Protein AF-A0A956B715-F1 (afdb_monomer_lite)

Sequence (108 aa):
MEDIYSSLPIYMMVGIVVVIGVAQINRIAGALLSVVFWGAVAWVGSAAYDAGHAIGLPGLQFPQWVFLSVCAAFAGVQLFAAYTYVQSKKRAEARRRLLNDEDEDDEP

pLDDT: mean 75.02, std 8.17, range [49.59, 85.12]

Foldseek 3Di:
DVVVVVCLVVVLVVLVVVLVVVCVVPLVVSLVSLLVSLVVVLVVQVVCVVVVHFDADVPDGDDNVVSNVVSVVRSVVSVVVSVVVVVVVVVVVVVVVVVVVVVVVPDD

Radius of gyration: 21.24 Å; chains: 1; bounding box: 55×21×65 Å

Structure (mmCIF, N/CA/C/O backbone):
data_AF-A0A956B715-F1
#
_entry.id   AF-A0A956B715-F1
#
loop_
_atom_site.group_PDB
_atom_site.id
_atom_site.type_symbol
_atom_site.label_atom_id
_atom_site.label_alt_id
_atom_site.label_comp_id
_atom_site.label_asym_id
_atom_site.label_entity_id
_atom_site.label_seq_id
_atom_site.pdbx_PDB_ins_code
_atom_site.Cartn_x
_atom_site.Cartn_y
_atom_site.Cartn_z
_atom_site.occupancy
_atom_site.B_iso_or_equiv
_atom_site.auth_seq_id
_atom_site.auth_comp_id
_atom_site.auth_asym_id
_atom_site.auth_atom_id
_atom_site.pdbx_PDB_model_num
ATOM 1 N N . MET A 1 1 ? 24.208 6.148 -11.237 1.00 49.59 1 MET A N 1
ATOM 2 C CA . MET A 1 1 ? 22.732 6.070 -11.127 1.00 49.59 1 MET A CA 1
ATOM 3 C C . MET A 1 1 ? 22.192 4.653 -11.353 1.00 49.59 1 MET A C 1
ATOM 5 O O . MET A 1 1 ? 21.039 4.432 -11.019 1.00 49.59 1 MET A O 1
ATOM 9 N N . GLU A 1 2 ? 22.993 3.687 -11.828 1.00 51.69 2 GLU A N 1
ATOM 10 C CA . GLU A 1 2 ? 22.568 2.280 -11.993 1.00 51.69 2 GLU A CA 1
ATOM 11 C C . GLU A 1 2 ? 22.315 1.522 -10.669 1.00 51.69 2 GLU A C 1
ATOM 13 O O . GLU A 1 2 ? 21.473 0.628 -10.641 1.00 51.69 2 GLU A O 1
ATOM 18 N N . ASP A 1 3 ? 22.935 1.916 -9.547 1.00 58.69 3 ASP A N 1
ATOM 19 C CA . ASP A 1 3 ? 22.803 1.183 -8.269 1.00 58.69 3 ASP A CA 1
ATOM 20 C C . ASP A 1 3 ? 21.451 1.333 -7.552 1.00 58.69 3 ASP A C 1
ATOM 22 O O . ASP A 1 3 ? 21.031 0.445 -6.809 1.00 58.69 3 ASP A O 1
ATOM 26 N N . ILE A 1 4 ? 20.731 2.440 -7.759 1.00 59.09 4 ILE A N 1
ATOM 27 C CA . ILE A 1 4 ? 19.447 2.664 -7.069 1.00 59.09 4 ILE A CA 1
ATOM 28 C C . ILE A 1 4 ? 18.363 1.735 -7.631 1.00 59.09 4 ILE A C 1
ATOM 30 O O . ILE A 1 4 ? 17.538 1.217 -6.879 1.00 59.09 4 ILE A O 1
ATOM 34 N N . TYR A 1 5 ? 18.387 1.478 -8.940 1.00 56.53 5 TYR A N 1
ATOM 35 C CA . TYR A 1 5 ? 17.380 0.658 -9.611 1.00 56.53 5 TYR A CA 1
ATOM 36 C C . TYR A 1 5 ? 17.578 -0.844 -9.367 1.00 56.53 5 TYR A C 1
ATOM 38 O O . TYR A 1 5 ? 16.590 -1.564 -9.240 1.00 56.53 5 TYR A O 1
ATOM 46 N N . SER A 1 6 ? 18.822 -1.319 -9.221 1.00 64.31 6 SER A N 1
ATOM 47 C CA . SER A 1 6 ? 19.103 -2.719 -8.853 1.00 64.31 6 SER A CA 1
ATOM 48 C C . SER A 1 6 ? 18.722 -3.031 -7.399 1.00 64.31 6 SER A C 1
ATOM 50 O O . SER A 1 6 ? 18.324 -4.151 -7.082 1.00 64.31 6 SER A O 1
ATOM 52 N N . SER A 1 7 ? 18.782 -2.020 -6.529 1.00 65.75 7 SER A N 1
ATOM 53 C CA . SER A 1 7 ? 18.455 -2.116 -5.101 1.00 65.75 7 SER A CA 1
ATOM 54 C C . SER A 1 7 ? 16.959 -1.933 -4.807 1.00 65.75 7 SER A C 1
ATOM 56 O O . SER A 1 7 ? 16.481 -2.262 -3.722 1.00 65.75 7 SER A O 1
ATOM 58 N N . LEU A 1 8 ? 16.194 -1.429 -5.776 1.00 68.12 8 LEU A N 1
ATOM 59 C CA . LEU A 1 8 ? 14.761 -1.136 -5.674 1.00 68.12 8 LEU A CA 1
ATOM 60 C C . LEU A 1 8 ? 13.918 -2.355 -5.235 1.00 68.12 8 LEU A C 1
ATOM 62 O O . LEU A 1 8 ? 13.125 -2.212 -4.301 1.00 68.12 8 LEU A O 1
ATOM 66 N N . PRO A 1 9 ? 14.122 -3.574 -5.780 1.00 69.19 9 PRO A N 1
ATOM 67 C CA . PRO A 1 9 ? 13.414 -4.773 -5.326 1.00 69.19 9 PRO A CA 1
ATOM 68 C C . PRO A 1 9 ? 13.745 -5.148 -3.876 1.00 69.19 9 PRO A C 1
ATOM 70 O O . PRO A 1 9 ? 12.877 -5.623 -3.144 1.00 69.19 9 PRO A O 1
ATOM 73 N N . ILE A 1 10 ? 14.989 -4.908 -3.444 1.00 72.94 10 ILE A N 1
ATOM 74 C CA . ILE A 1 10 ? 15.440 -5.171 -2.071 1.00 72.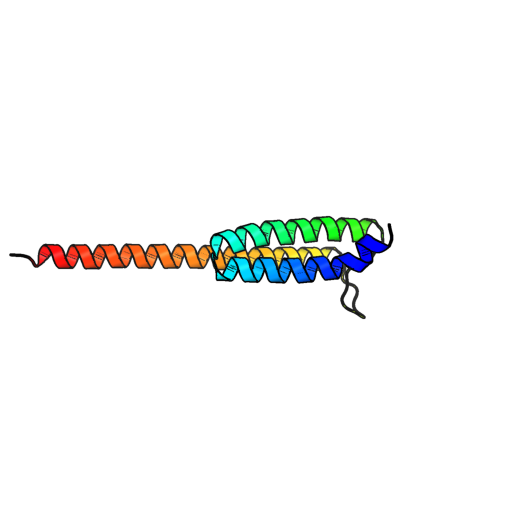94 10 ILE A CA 1
ATOM 75 C C . ILE A 1 10 ? 14.718 -4.222 -1.110 1.00 72.94 10 ILE A C 1
ATOM 77 O O . ILE A 1 10 ? 14.149 -4.672 -0.117 1.00 72.94 10 ILE A O 1
ATOM 81 N N . TYR A 1 11 ? 14.655 -2.926 -1.429 1.00 71.25 11 TYR A N 1
ATOM 82 C CA . TYR A 1 11 ? 13.904 -1.956 -0.628 1.00 71.25 11 TYR A CA 1
ATOM 83 C C . TYR A 1 11 ? 12.402 -2.262 -0.586 1.00 71.25 11 TYR A C 1
ATOM 85 O O . TYR A 1 11 ? 11.781 -2.112 0.468 1.00 71.25 11 TYR A O 1
ATOM 93 N N . MET A 1 12 ? 11.819 -2.749 -1.687 1.00 72.81 12 MET A N 1
ATOM 94 C CA . MET A 1 12 ? 10.423 -3.197 -1.708 1.00 72.81 12 MET A CA 1
ATOM 95 C C . MET A 1 12 ? 10.192 -4.402 -0.790 1.00 72.81 12 MET A C 1
ATOM 97 O O . MET A 1 12 ? 9.255 -4.382 0.005 1.00 72.81 12 MET A O 1
ATOM 101 N N . MET A 1 13 ? 11.057 -5.420 -0.845 1.00 74.19 13 MET A N 1
ATOM 102 C CA . MET A 1 13 ? 10.995 -6.583 0.051 1.00 74.19 13 MET A CA 1
ATOM 103 C C . MET A 1 13 ? 11.081 -6.164 1.524 1.00 74.19 13 MET A C 1
ATOM 105 O O . MET A 1 13 ? 10.233 -6.552 2.327 1.00 74.19 13 MET A O 1
ATOM 109 N N . VAL A 1 14 ? 12.062 -5.327 1.876 1.00 78.94 14 VAL A N 1
ATOM 110 C CA . VAL A 1 14 ? 12.237 -4.826 3.248 1.00 78.94 14 VAL A CA 1
ATOM 111 C C . VAL A 1 14 ? 11.013 -4.027 3.695 1.00 78.94 14 VAL A C 1
ATOM 113 O O . VAL A 1 14 ? 10.494 -4.251 4.788 1.00 78.94 14 VAL A O 1
ATOM 116 N N . GLY A 1 15 ? 10.502 -3.136 2.845 1.00 74.12 15 GLY A N 1
ATOM 117 C CA . GLY A 1 15 ? 9.325 -2.333 3.158 1.00 74.12 15 GLY A CA 1
ATOM 118 C C . GLY A 1 15 ? 8.054 -3.163 3.357 1.00 74.12 15 GLY A C 1
ATOM 119 O O . GLY A 1 15 ? 7.304 -2.901 4.296 1.00 74.12 15 GLY A O 1
ATOM 120 N N . ILE A 1 16 ? 7.849 -4.222 2.564 1.00 76.25 16 ILE A N 1
ATOM 121 C CA . ILE A 1 16 ? 6.737 -5.168 2.753 1.00 76.25 16 ILE A CA 1
ATOM 122 C C . ILE A 1 16 ? 6.839 -5.848 4.123 1.00 76.25 16 ILE A C 1
ATOM 124 O O . ILE A 1 16 ? 5.852 -5.888 4.858 1.00 76.25 16 ILE A O 1
ATOM 128 N N . VAL A 1 17 ? 8.023 -6.342 4.499 1.00 80.00 17 VAL A N 1
ATOM 129 C CA . VAL A 1 17 ? 8.238 -6.995 5.802 1.00 80.00 17 VAL A CA 1
ATOM 130 C C . VAL A 1 17 ? 7.945 -6.032 6.955 1.00 80.00 17 VAL A C 1
ATOM 132 O O . VAL A 1 17 ? 7.260 -6.409 7.907 1.00 80.00 17 VAL A O 1
ATOM 135 N N . VAL A 1 18 ? 8.391 -4.776 6.852 1.00 76.50 18 VAL A N 1
ATOM 136 C CA . VAL A 1 18 ? 8.118 -3.741 7.860 1.00 76.50 18 VAL A CA 1
ATOM 137 C C . VAL A 1 18 ? 6.619 -3.454 7.966 1.00 76.50 18 VAL A C 1
ATOM 139 O O . VAL A 1 18 ? 6.080 -3.444 9.070 1.00 76.50 18 VAL A O 1
ATOM 142 N N . VAL A 1 19 ? 5.917 -3.278 6.843 1.00 74.38 19 VAL A N 1
ATOM 143 C CA . VAL A 1 19 ? 4.464 -3.035 6.837 1.00 74.38 19 VAL A CA 1
ATOM 144 C C . VAL A 1 19 ? 3.700 -4.203 7.460 1.00 74.38 19 VAL A C 1
ATOM 146 O O . VAL A 1 19 ? 2.810 -3.977 8.280 1.00 74.38 19 VAL A O 1
ATOM 149 N N . ILE A 1 20 ? 4.063 -5.445 7.127 1.00 74.44 20 ILE A N 1
ATOM 150 C CA . ILE A 1 20 ? 3.447 -6.645 7.709 1.00 74.44 20 ILE A CA 1
ATOM 151 C C . ILE A 1 20 ? 3.713 -6.709 9.220 1.00 74.44 20 ILE A C 1
ATOM 153 O O . ILE A 1 20 ? 2.783 -6.953 9.992 1.00 74.44 20 ILE A O 1
ATOM 157 N N . GLY A 1 21 ? 4.948 -6.444 9.655 1.00 72.88 21 GLY A N 1
ATOM 158 C CA . GLY A 1 21 ? 5.320 -6.430 11.072 1.00 72.88 21 GLY A CA 1
ATOM 159 C C . GLY A 1 21 ? 4.556 -5.372 11.872 1.00 72.88 21 GLY A C 1
ATOM 160 O O . GLY A 1 21 ? 4.017 -5.663 12.938 1.00 72.88 21 GLY A O 1
ATOM 161 N N . VAL A 1 22 ? 4.418 -4.159 11.331 1.00 72.81 22 VAL A N 1
ATOM 162 C CA . VAL A 1 22 ? 3.653 -3.083 11.981 1.00 72.81 22 VAL A CA 1
ATOM 163 C C . VAL A 1 22 ? 2.153 -3.398 11.995 1.00 72.81 22 VAL A C 1
ATOM 165 O O . VAL A 1 22 ? 1.487 -3.142 12.999 1.00 72.81 22 VAL A O 1
ATOM 168 N N . ALA A 1 23 ? 1.615 -4.013 10.937 1.00 72.00 23 ALA A N 1
ATOM 169 C CA . ALA A 1 23 ? 0.212 -4.428 10.876 1.00 72.00 23 ALA A CA 1
ATOM 170 C C . ALA A 1 23 ? -0.153 -5.525 11.891 1.00 72.00 23 ALA A C 1
ATOM 172 O O . ALA A 1 23 ? -1.304 -5.571 12.332 1.00 72.00 23 ALA A O 1
ATOM 173 N N . GLN A 1 24 ? 0.806 -6.368 12.290 1.00 73.62 24 GLN A N 1
ATOM 174 C CA . GLN A 1 24 ? 0.627 -7.365 13.354 1.00 73.62 24 GLN A CA 1
ATOM 175 C C . GLN A 1 24 ? 0.481 -6.713 14.738 1.00 73.62 24 GLN A C 1
ATOM 177 O O . GLN A 1 24 ? -0.343 -7.151 15.536 1.00 73.62 24 GLN A O 1
ATOM 182 N N . ILE A 1 25 ? 1.246 -5.649 15.012 1.00 79.31 25 ILE A N 1
ATOM 183 C CA . ILE A 1 25 ? 1.253 -4.960 16.315 1.00 79.31 25 ILE A CA 1
ATOM 184 C C . ILE A 1 25 ? 0.063 -4.002 16.434 1.00 79.31 25 ILE A C 1
ATOM 186 O O . ILE A 1 25 ? -0.629 -3.967 17.450 1.00 79.31 25 ILE A O 1
ATOM 190 N N . ASN A 1 26 ? -0.192 -3.211 15.391 1.00 76.75 26 ASN A N 1
ATOM 191 C CA . ASN A 1 26 ? -1.296 -2.263 15.352 1.00 76.75 26 ASN A CA 1
ATOM 192 C C . ASN A 1 26 ? -1.865 -2.193 13.934 1.00 76.75 26 ASN A C 1
ATOM 194 O O . ASN A 1 26 ? -1.309 -1.533 13.058 1.00 76.75 26 ASN A O 1
ATOM 198 N N . ARG A 1 27 ? -3.021 -2.833 13.723 1.00 73.31 27 ARG A N 1
ATOM 199 C CA . ARG A 1 27 ? -3.687 -2.895 12.411 1.00 73.31 27 ARG A CA 1
ATOM 200 C C . ARG A 1 27 ? -3.964 -1.526 11.788 1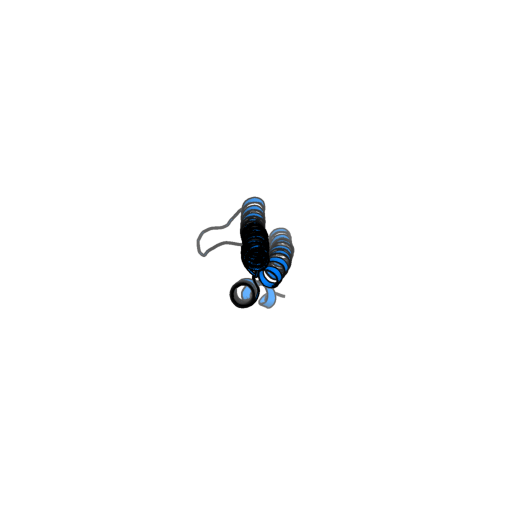.00 73.31 27 ARG A C 1
ATOM 202 O O . ARG A 1 27 ? -3.883 -1.403 10.572 1.00 73.31 27 ARG A O 1
ATOM 209 N N . ILE A 1 28 ? -4.280 -0.504 12.589 1.00 74.75 28 ILE A N 1
ATOM 210 C CA . ILE A 1 28 ? -4.584 0.840 12.070 1.00 74.75 28 ILE A CA 1
ATOM 211 C C . ILE A 1 28 ? -3.298 1.527 11.609 1.00 74.75 28 ILE A C 1
ATOM 213 O O . ILE A 1 28 ? -3.242 2.043 10.493 1.00 74.75 28 ILE A O 1
ATOM 217 N N . ALA A 1 29 ? -2.249 1.483 12.436 1.00 74.75 29 ALA A N 1
ATOM 218 C CA . ALA A 1 29 ? -0.942 2.019 12.065 1.00 74.75 29 ALA A CA 1
ATOM 219 C C . ALA A 1 29 ? -0.356 1.275 10.856 1.00 74.75 29 ALA A C 1
ATOM 221 O O . ALA A 1 29 ? 0.149 1.908 9.936 1.00 74.75 29 ALA A O 1
ATOM 222 N N . GLY A 1 30 ? -0.497 -0.052 10.812 1.00 76.50 30 GLY A N 1
ATOM 223 C CA . GLY A 1 30 ? -0.065 -0.875 9.686 1.00 76.50 30 GLY A CA 1
ATOM 224 C C . GLY A 1 30 ? -0.820 -0.576 8.395 1.00 76.50 30 GLY A C 1
ATOM 225 O O . GLY A 1 30 ? -0.200 -0.536 7.339 1.00 76.50 30 GLY A O 1
ATOM 226 N N . ALA A 1 31 ? -2.125 -0.298 8.456 1.00 75.75 31 ALA A N 1
ATOM 227 C CA . ALA A 1 31 ? -2.885 0.097 7.272 1.00 75.75 31 ALA A CA 1
ATOM 228 C C . ALA A 1 31 ? -2.481 1.481 6.752 1.00 75.75 31 ALA A C 1
ATOM 230 O O . ALA A 1 31 ? -2.263 1.629 5.553 1.00 75.75 31 ALA A O 1
ATOM 231 N N . LEU A 1 32 ? -2.304 2.472 7.634 1.00 80.38 32 LEU A N 1
ATOM 232 C CA . LEU A 1 32 ? -1.803 3.794 7.238 1.00 80.38 32 LEU A CA 1
ATOM 233 C C . LEU A 1 32 ? -0.404 3.700 6.620 1.00 80.38 32 LEU A C 1
ATOM 235 O O . LEU A 1 32 ? -0.171 4.226 5.532 1.00 80.38 32 LEU A O 1
ATOM 239 N N . LEU A 1 33 ? 0.501 2.970 7.276 1.00 82.19 33 LEU A N 1
ATOM 240 C CA . LEU A 1 33 ? 1.851 2.736 6.773 1.00 82.19 33 LEU A CA 1
ATOM 241 C C . LEU A 1 33 ? 1.821 2.003 5.428 1.00 82.19 33 LEU A C 1
ATOM 243 O O . LEU A 1 33 ? 2.583 2.340 4.530 1.00 82.19 33 LEU A O 1
ATOM 247 N N . SER A 1 34 ? 0.909 1.042 5.263 1.00 80.19 34 SER A N 1
ATOM 248 C CA . SER A 1 34 ? 0.744 0.304 4.014 1.00 80.19 34 SER A CA 1
ATOM 249 C C . SER A 1 34 ? 0.299 1.200 2.865 1.00 80.19 34 SER A C 1
ATOM 251 O O . SER A 1 34 ? 0.812 1.037 1.763 1.00 80.19 34 SER A O 1
ATOM 253 N N . VAL A 1 35 ? -0.633 2.128 3.094 1.00 81.00 35 VAL A N 1
ATOM 254 C CA . VAL A 1 35 ? -1.091 3.070 2.060 1.00 81.00 35 VAL A CA 1
ATOM 255 C C . VAL A 1 35 ? 0.055 3.981 1.627 1.00 81.00 35 VAL A C 1
ATOM 257 O O . VAL A 1 35 ? 0.293 4.135 0.432 1.00 81.00 35 VAL A O 1
ATOM 260 N N . VAL A 1 36 ? 0.806 4.531 2.587 1.00 85.12 36 VAL A N 1
ATOM 261 C CA . VAL A 1 36 ? 1.977 5.373 2.297 1.00 85.12 36 VAL A CA 1
ATOM 262 C C . VAL A 1 36 ? 3.051 4.577 1.555 1.00 85.12 36 VAL A C 1
ATOM 264 O O . VAL A 1 36 ? 3.588 5.054 0.559 1.00 85.12 36 VAL A O 1
ATOM 267 N N . PHE A 1 37 ? 3.327 3.348 1.993 1.00 84.50 37 PHE A N 1
ATOM 268 C CA . PHE A 1 37 ? 4.306 2.466 1.366 1.00 84.50 37 PHE A CA 1
ATOM 269 C C . PHE A 1 37 ? 3.935 2.135 -0.083 1.00 84.50 37 PHE A C 1
ATOM 271 O O . PHE A 1 37 ? 4.743 2.354 -0.981 1.00 84.50 37 PHE A O 1
ATOM 278 N N . TRP A 1 38 ? 2.707 1.674 -0.340 1.00 83.00 38 TRP A N 1
ATOM 279 C CA . TRP A 1 38 ? 2.259 1.369 -1.702 1.00 83.00 38 TRP A CA 1
ATOM 280 C C . TRP A 1 38 ? 2.157 2.617 -2.581 1.00 83.00 38 TRP A C 1
ATOM 282 O O . TRP A 1 38 ? 2.428 2.529 -3.774 1.00 83.00 38 TRP A O 1
ATOM 292 N N . GLY A 1 39 ? 1.842 3.781 -2.007 1.00 82.50 39 GLY A N 1
ATOM 293 C CA . GLY A 1 39 ? 1.900 5.063 -2.710 1.00 82.50 39 GLY A CA 1
ATOM 294 C C . GLY A 1 39 ? 3.324 5.439 -3.130 1.00 82.50 39 GLY A C 1
ATOM 295 O O . GLY A 1 39 ? 3.549 5.805 -4.281 1.00 82.50 39 GLY A O 1
ATOM 296 N N . ALA A 1 40 ? 4.302 5.282 -2.234 1.00 82.50 40 ALA A N 1
ATOM 297 C CA . ALA A 1 40 ? 5.712 5.515 -2.543 1.00 82.50 40 ALA A CA 1
ATOM 298 C C . ALA A 1 40 ? 6.238 4.522 -3.592 1.00 82.50 40 ALA A C 1
ATOM 300 O O . ALA A 1 40 ? 6.933 4.921 -4.523 1.00 82.50 40 ALA A O 1
ATOM 301 N N . VAL A 1 41 ? 5.856 3.246 -3.488 1.00 81.94 41 VAL A N 1
ATOM 302 C CA . VAL A 1 41 ? 6.164 2.211 -4.486 1.00 81.94 41 VAL A CA 1
ATOM 303 C C . VAL A 1 41 ? 5.553 2.551 -5.843 1.00 81.94 41 VAL A C 1
ATOM 305 O O . VAL A 1 41 ? 6.235 2.433 -6.855 1.00 81.94 41 VAL A O 1
ATOM 308 N N . ALA A 1 42 ? 4.297 2.999 -5.880 1.00 83.94 42 ALA A N 1
ATOM 309 C CA . ALA A 1 42 ? 3.642 3.415 -7.114 1.00 83.94 42 ALA A CA 1
ATOM 310 C C . ALA A 1 42 ? 4.363 4.611 -7.751 1.00 83.94 42 ALA A C 1
ATOM 312 O O . ALA A 1 42 ? 4.603 4.602 -8.955 1.00 83.94 42 ALA A O 1
ATOM 313 N N . TRP A 1 43 ? 4.767 5.599 -6.946 1.00 81.56 43 TRP A N 1
ATOM 314 C CA . TRP A 1 43 ? 5.512 6.771 -7.408 1.00 81.56 43 TRP A CA 1
ATOM 315 C C . TRP A 1 43 ? 6.882 6.399 -7.983 1.00 81.56 43 TRP A C 1
ATOM 317 O O . TRP A 1 43 ? 7.181 6.701 -9.137 1.00 81.56 43 TRP A O 1
ATOM 327 N N . VAL A 1 44 ? 7.707 5.706 -7.192 1.00 81.62 44 VAL A N 1
ATOM 328 C CA . VAL A 1 44 ? 9.051 5.268 -7.595 1.00 81.62 44 VAL A CA 1
ATOM 329 C C . VAL A 1 44 ? 8.969 4.323 -8.790 1.00 81.62 44 VAL A C 1
ATOM 331 O O . VAL A 1 44 ? 9.760 4.429 -9.724 1.00 81.62 44 VAL A O 1
ATOM 334 N N . GLY A 1 45 ? 7.986 3.424 -8.788 1.00 76.12 45 GLY A N 1
ATOM 335 C CA . GLY A 1 45 ? 7.784 2.496 -9.881 1.00 76.12 45 GLY A CA 1
ATOM 336 C C . GLY A 1 45 ? 7.368 3.195 -11.170 1.00 76.12 45 GLY A C 1
ATOM 337 O O . GLY A 1 45 ? 7.910 2.885 -12.225 1.00 76.12 45 GLY A O 1
ATOM 338 N N . SER A 1 46 ? 6.479 4.189 -11.093 1.00 79.31 46 SER A N 1
ATOM 339 C CA . SER A 1 46 ? 6.101 5.010 -12.247 1.00 79.31 46 SER A CA 1
ATOM 340 C C . SER A 1 46 ? 7.298 5.778 -12.814 1.00 79.31 46 SER A C 1
ATOM 342 O O . SER A 1 46 ? 7.496 5.764 -14.022 1.00 79.31 46 SER A O 1
ATOM 344 N N . ALA A 1 47 ? 8.150 6.350 -11.956 1.00 79.50 47 ALA A N 1
ATOM 345 C CA . ALA A 1 47 ? 9.376 7.020 -12.392 1.00 79.50 47 ALA A CA 1
ATOM 346 C C . ALA A 1 47 ? 10.360 6.063 -13.095 1.00 79.50 47 ALA A C 1
ATOM 348 O O . ALA A 1 47 ? 11.039 6.456 -14.041 1.00 79.50 47 ALA A O 1
ATOM 349 N N . ALA A 1 48 ? 10.421 4.796 -12.671 1.00 76.00 48 ALA A N 1
ATOM 350 C CA . ALA A 1 48 ? 11.215 3.780 -13.358 1.00 76.00 48 ALA A CA 1
ATOM 351 C C . ALA A 1 48 ? 10.645 3.443 -14.750 1.00 76.00 48 ALA A C 1
ATOM 353 O O . ALA A 1 48 ? 11.420 3.326 -15.699 1.00 76.00 48 ALA A O 1
ATOM 354 N N . TYR A 1 49 ? 9.315 3.355 -14.893 1.00 77.88 49 TYR A N 1
ATOM 355 C CA . TYR A 1 49 ? 8.662 3.186 -16.199 1.00 77.88 49 TYR A CA 1
ATOM 356 C C . TYR A 1 49 ? 8.918 4.375 -17.133 1.00 77.88 49 TYR A C 1
ATOM 358 O O . TYR A 1 49 ? 9.240 4.161 -18.301 1.00 77.88 49 TYR A O 1
ATOM 366 N N . ASP A 1 50 ? 8.853 5.608 -16.622 1.00 80.38 50 ASP A N 1
ATOM 367 C CA . ASP A 1 50 ? 9.147 6.822 -17.398 1.00 80.38 50 ASP A CA 1
ATOM 368 C C . ASP A 1 50 ? 10.616 6.872 -17.857 1.00 80.38 50 ASP A C 1
ATOM 370 O O . ASP A 1 50 ? 10.924 7.375 -18.937 1.00 80.38 50 ASP A O 1
ATOM 374 N N . ALA A 1 51 ? 11.529 6.293 -17.071 1.00 77.06 51 ALA A N 1
ATOM 375 C CA . ALA A 1 51 ? 12.938 6.121 -17.426 1.00 77.06 51 ALA A CA 1
ATOM 376 C C . ALA A 1 51 ? 13.199 4.949 -18.402 1.00 77.06 51 ALA A C 1
ATOM 378 O O . ALA A 1 51 ? 14.349 4.679 -18.744 1.00 77.06 51 ALA A O 1
ATOM 379 N N . GLY A 1 52 ? 12.154 4.253 -18.868 1.00 72.44 52 GLY A N 1
ATOM 380 C CA . GLY A 1 52 ? 12.256 3.132 -19.807 1.00 72.44 52 GLY A CA 1
ATOM 381 C C . GLY A 1 52 ? 12.598 1.786 -19.159 1.00 72.44 52 GLY A C 1
ATOM 382 O O . GLY A 1 52 ? 12.859 0.813 -19.868 1.00 72.44 52 GLY A O 1
ATOM 383 N N . HIS A 1 53 ? 12.588 1.700 -17.827 1.00 70.00 53 HIS A N 1
ATOM 384 C CA . HIS A 1 53 ? 12.798 0.450 -17.104 1.00 70.00 53 HIS A CA 1
ATOM 385 C C . HIS A 1 53 ? 11.471 -0.289 -16.897 1.00 70.00 53 HIS A C 1
ATOM 387 O O . HIS A 1 53 ? 10.463 0.292 -16.503 1.00 70.00 53 HIS A O 1
ATOM 393 N N . ALA A 1 54 ? 11.469 -1.602 -17.128 1.00 65.62 54 ALA A N 1
ATOM 394 C CA . ALA A 1 54 ? 10.308 -2.446 -16.866 1.00 65.62 54 ALA A CA 1
ATOM 395 C C . ALA A 1 54 ? 10.377 -3.026 -15.448 1.00 65.62 54 ALA A C 1
ATOM 397 O O . ALA A 1 54 ? 11.389 -3.615 -15.061 1.00 65.62 54 ALA A O 1
ATOM 398 N N . ILE A 1 55 ? 9.285 -2.907 -14.692 1.00 67.19 55 ILE A N 1
ATOM 399 C CA . ILE A 1 55 ? 9.145 -3.559 -13.387 1.00 67.19 55 ILE A CA 1
ATOM 400 C C . ILE A 1 55 ? 8.411 -4.878 -13.599 1.00 67.19 55 ILE A C 1
ATOM 402 O O . ILE A 1 55 ? 7.253 -4.916 -14.014 1.00 67.19 55 ILE A O 1
ATOM 406 N N . GLY A 1 56 ? 9.102 -5.979 -13.334 1.00 63.34 56 GLY A N 1
ATOM 407 C CA . GLY A 1 56 ? 8.614 -7.314 -13.634 1.00 63.34 56 GLY A CA 1
ATOM 408 C C . GLY A 1 56 ? 9.197 -8.370 -12.713 1.00 63.34 56 GLY A C 1
ATOM 409 O O . GLY A 1 56 ? 10.226 -8.161 -12.071 1.00 63.34 56 GLY A O 1
ATOM 410 N N . LEU A 1 57 ? 8.533 -9.521 -12.668 1.00 59.38 57 LEU A N 1
ATOM 411 C CA . LEU A 1 57 ? 9.149 -10.736 -12.147 1.00 59.38 57 LEU A CA 1
ATOM 412 C C . LEU A 1 57 ? 10.171 -11.248 -13.176 1.00 59.38 57 LEU A C 1
ATOM 414 O O . LEU A 1 57 ? 10.050 -10.930 -14.363 1.00 59.38 57 LEU A O 1
ATOM 418 N N . PRO A 1 58 ? 11.166 -12.053 -12.769 1.00 55.75 58 PRO A N 1
ATOM 419 C CA . PRO A 1 58 ? 12.070 -12.692 -13.719 1.00 55.75 58 PRO A CA 1
ATOM 420 C C . PRO A 1 58 ? 11.269 -13.428 -14.806 1.00 55.75 58 PRO A C 1
ATOM 422 O O . PRO A 1 58 ? 10.530 -14.364 -14.509 1.00 55.75 58 PRO A O 1
ATOM 425 N N . GLY A 1 59 ? 11.376 -12.969 -16.057 1.00 57.06 59 GLY A N 1
ATOM 426 C CA . GLY A 1 59 ? 10.658 -13.532 -17.209 1.00 57.06 59 GLY A CA 1
ATOM 427 C C . GLY A 1 59 ? 9.275 -12.938 -17.513 1.00 57.06 59 GLY A C 1
ATOM 428 O O . GLY A 1 59 ? 8.662 -13.358 -18.490 1.00 57.06 59 GLY A O 1
ATOM 42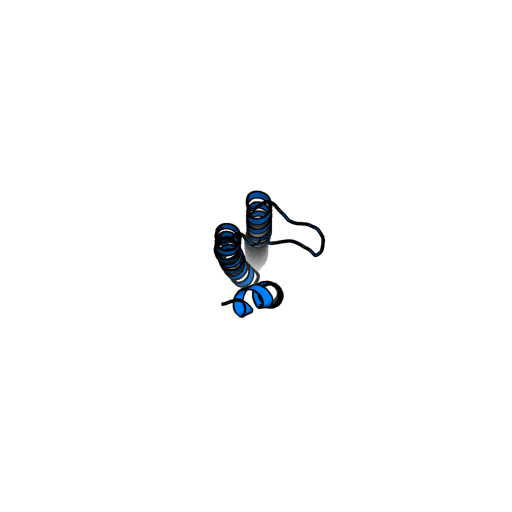9 N N . LEU A 1 60 ? 8.779 -11.961 -16.741 1.00 63.41 60 LEU A N 1
ATOM 430 C CA . LEU A 1 60 ? 7.459 -11.365 -16.969 1.00 63.41 60 LEU A CA 1
ATOM 431 C C . LEU A 1 60 ? 7.475 -9.850 -16.724 1.00 63.41 60 LEU A C 1
ATOM 433 O O . LEU A 1 60 ? 7.570 -9.395 -15.586 1.00 63.41 60 LEU A O 1
ATOM 437 N N . GLN A 1 61 ? 7.384 -9.070 -17.804 1.00 72.12 61 GLN A N 1
ATOM 438 C CA . GLN A 1 61 ? 7.272 -7.611 -17.749 1.00 72.12 61 GLN A CA 1
ATOM 439 C C . GLN A 1 61 ? 5.801 -7.215 -17.672 1.00 72.12 61 GLN A C 1
ATOM 441 O O . GLN A 1 61 ? 4.997 -7.625 -18.511 1.00 72.12 61 GLN A O 1
ATOM 446 N N . PHE A 1 62 ? 5.445 -6.414 -16.671 1.00 74.62 62 PHE A N 1
ATOM 447 C CA . PHE A 1 62 ? 4.088 -5.907 -16.548 1.00 74.62 62 PHE A CA 1
ATOM 448 C C . PHE A 1 62 ? 3.960 -4.540 -17.229 1.00 74.62 62 PHE A C 1
ATOM 450 O O . PHE A 1 62 ? 4.884 -3.730 -17.179 1.00 74.62 62 PHE A O 1
ATOM 457 N N . PRO A 1 63 ? 2.807 -4.240 -17.842 1.00 82.75 63 PRO A N 1
ATOM 458 C CA . PRO A 1 63 ? 2.458 -2.871 -18.185 1.00 82.75 63 PRO A CA 1
ATOM 459 C C . PRO A 1 63 ? 2.341 -2.006 -16.921 1.00 82.75 63 PRO A C 1
ATOM 461 O O . PRO A 1 63 ? 1.835 -2.468 -15.894 1.00 82.75 63 PRO A O 1
ATOM 464 N N . GLN A 1 64 ? 2.691 -0.722 -17.020 1.00 81.50 64 GLN A N 1
ATOM 465 C CA . GLN A 1 64 ? 2.577 0.251 -15.923 1.00 81.50 64 GLN A CA 1
ATOM 466 C C . GLN A 1 64 ? 1.181 0.257 -15.274 1.00 81.50 64 GLN A C 1
ATOM 468 O O . GLN A 1 64 ? 1.062 0.283 -14.051 1.00 81.50 64 GLN A O 1
ATOM 473 N N . TRP A 1 65 ? 0.111 0.162 -16.072 1.00 81.75 65 TRP A N 1
ATOM 474 C CA . TRP A 1 65 ? -1.263 0.137 -15.556 1.00 81.75 65 TRP A CA 1
ATOM 475 C C . TRP A 1 65 ? -1.558 -1.101 -14.696 1.00 81.75 65 TRP A C 1
ATOM 477 O O . TRP A 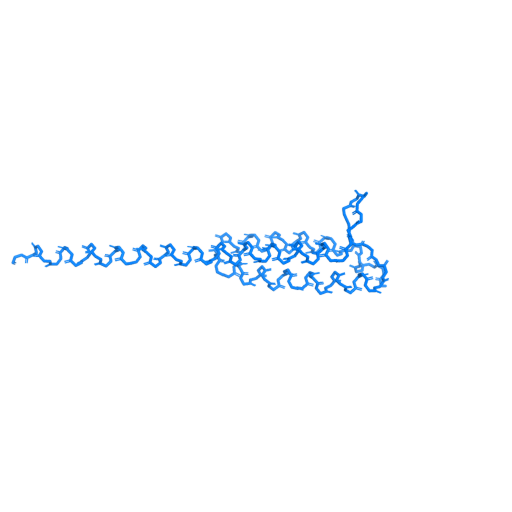1 65 ? -2.276 -0.994 -13.701 1.00 81.75 65 TRP A O 1
ATOM 487 N N . VAL A 1 66 ? -0.973 -2.260 -15.023 1.00 83.88 66 VAL A N 1
ATOM 488 C CA . VAL A 1 66 ? -1.100 -3.484 -14.214 1.00 83.88 66 VAL A CA 1
ATOM 489 C C . VAL A 1 66 ? -0.374 -3.295 -12.888 1.00 83.88 66 VAL A C 1
ATOM 491 O O . VAL A 1 66 ? -0.943 -3.565 -11.834 1.00 83.88 66 VAL A O 1
ATOM 494 N N . PHE A 1 67 ? 0.850 -2.765 -12.928 1.00 81.62 67 PHE A N 1
ATOM 495 C CA . PHE A 1 67 ? 1.637 -2.481 -11.728 1.00 81.62 67 PHE A CA 1
ATOM 496 C C . PHE A 1 67 ? 0.905 -1.531 -10.765 1.00 81.62 67 PHE A C 1
ATOM 498 O O . PHE A 1 67 ? 0.790 -1.820 -9.571 1.00 81.62 67 PHE A O 1
ATOM 505 N N . LEU A 1 68 ? 0.340 -0.439 -11.285 1.00 82.50 68 LEU A N 1
ATOM 506 C CA . LEU A 1 68 ? -0.440 0.512 -10.491 1.00 82.50 68 LEU A CA 1
ATOM 507 C C . LEU A 1 68 ? -1.714 -0.124 -9.920 1.00 82.50 68 LEU A C 1
ATOM 509 O O . LEU A 1 68 ? -2.045 0.107 -8.757 1.00 82.50 68 LEU A O 1
ATOM 513 N N . SER A 1 69 ? -2.391 -0.971 -10.699 1.00 85.06 69 SER A N 1
ATOM 514 C CA . SER A 1 69 ? -3.587 -1.692 -10.246 1.00 85.06 69 SER A CA 1
ATOM 515 C C . SER A 1 69 ? -3.272 -2.642 -9.091 1.00 85.06 69 SER A C 1
ATOM 517 O O . SER A 1 69 ? -4.027 -2.708 -8.123 1.00 85.06 69 SER A O 1
ATOM 519 N N . VAL A 1 70 ? -2.135 -3.341 -9.154 1.00 84.44 70 VAL A N 1
ATOM 520 C CA . VAL A 1 70 ? -1.667 -4.219 -8.074 1.00 84.44 70 VAL A CA 1
ATOM 521 C C . VAL A 1 70 ? -1.372 -3.406 -6.813 1.00 84.44 70 VAL A C 1
ATOM 523 O O . VAL A 1 70 ? -1.867 -3.754 -5.742 1.00 84.44 70 VAL A O 1
ATOM 526 N N . CYS A 1 71 ? -0.644 -2.291 -6.930 1.00 83.19 71 CYS A N 1
ATOM 527 C CA . CYS A 1 71 ? -0.365 -1.412 -5.789 1.00 83.19 71 CYS A CA 1
ATOM 528 C C . CYS A 1 71 ? -1.660 -0.891 -5.141 1.00 83.19 71 CYS A C 1
ATOM 530 O O . CYS A 1 71 ? -1.807 -0.934 -3.918 1.00 83.19 71 CYS A O 1
ATOM 532 N N . ALA A 1 72 ? -2.627 -0.457 -5.956 1.00 81.81 72 ALA A N 1
ATOM 533 C CA . ALA A 1 72 ? -3.929 0.008 -5.485 1.00 81.81 72 ALA A CA 1
ATOM 534 C C . ALA A 1 72 ? -4.738 -1.110 -4.806 1.00 81.81 72 ALA A C 1
ATOM 536 O O . ALA A 1 72 ? -5.333 -0.882 -3.752 1.00 81.81 72 ALA A O 1
ATOM 537 N N . ALA A 1 73 ? -4.726 -2.326 -5.361 1.00 84.25 73 ALA A N 1
ATOM 538 C CA . ALA A 1 73 ? -5.403 -3.478 -4.776 1.00 84.25 73 ALA A CA 1
ATOM 539 C C . ALA A 1 73 ? -4.822 -3.833 -3.401 1.00 84.25 73 ALA A C 1
ATOM 541 O O . ALA A 1 73 ? -5.577 -4.004 -2.445 1.00 84.25 73 ALA A O 1
ATOM 542 N N . PHE A 1 74 ? -3.494 -3.876 -3.265 1.00 82.69 74 PHE A N 1
ATOM 543 C CA . PHE A 1 74 ? -2.854 -4.155 -1.980 1.00 82.69 74 PHE A CA 1
ATOM 544 C C . PHE A 1 74 ? -3.136 -3.072 -0.933 1.00 82.69 74 PHE A C 1
ATOM 546 O O . PHE A 1 74 ? -3.477 -3.399 0.205 1.00 82.69 74 PHE A O 1
ATOM 553 N N . ALA A 1 75 ? -3.061 -1.792 -1.309 1.00 80.81 75 ALA A N 1
ATOM 554 C CA . ALA A 1 75 ? -3.446 -0.697 -0.420 1.00 80.81 75 ALA A CA 1
ATOM 555 C C . ALA A 1 75 ? -4.927 -0.798 0.000 1.00 80.81 75 ALA A C 1
ATOM 557 O O . ALA A 1 75 ? -5.257 -0.632 1.177 1.00 80.81 75 ALA A O 1
ATOM 558 N N . GLY A 1 76 ? -5.814 -1.132 -0.943 1.00 80.56 76 GLY A N 1
ATOM 559 C CA . GLY A 1 76 ? -7.249 -1.296 -0.713 1.00 80.56 76 GLY A CA 1
ATOM 560 C C . GLY A 1 76 ? -7.590 -2.455 0.225 1.00 80.56 76 GLY A C 1
ATOM 561 O O . GLY A 1 76 ? -8.376 -2.275 1.154 1.00 80.56 76 GLY A O 1
ATOM 562 N N . VAL A 1 77 ? -6.964 -3.623 0.044 1.00 83.56 77 VAL A N 1
ATOM 563 C CA . VAL A 1 77 ? -7.149 -4.791 0.927 1.00 83.56 77 VAL A CA 1
ATOM 564 C C . VAL A 1 77 ? -6.753 -4.454 2.366 1.00 83.56 77 VAL A C 1
ATOM 566 O O . VAL A 1 77 ? -7.475 -4.797 3.304 1.00 83.56 77 VAL A O 1
ATOM 569 N N . GLN A 1 78 ? -5.655 -3.722 2.552 1.00 80.31 78 GLN A N 1
ATOM 570 C CA . GLN A 1 78 ? -5.172 -3.326 3.878 1.00 80.31 78 GLN A CA 1
ATOM 571 C C . GLN A 1 78 ? -6.090 -2.289 4.542 1.00 80.31 78 GLN A C 1
ATOM 573 O O . GLN A 1 78 ? -6.401 -2.406 5.730 1.00 80.31 78 GLN A O 1
ATOM 578 N N . LEU A 1 79 ? -6.602 -1.320 3.775 1.00 79.31 79 LEU A N 1
ATOM 579 C CA . LEU A 1 79 ? -7.637 -0.388 4.236 1.00 79.31 79 LEU A CA 1
ATOM 580 C C . LEU A 1 79 ? -8.927 -1.114 4.638 1.00 79.31 79 LEU A C 1
ATOM 582 O O . LEU A 1 79 ? -9.496 -0.825 5.692 1.00 79.31 79 LEU A O 1
ATOM 586 N N . PHE A 1 80 ? -9.371 -2.087 3.842 1.00 82.88 80 PHE A N 1
ATOM 587 C CA . PHE A 1 80 ? -10.562 -2.881 4.137 1.00 82.88 80 PHE A CA 1
ATOM 588 C C . PHE A 1 80 ? -10.389 -3.730 5.408 1.00 82.88 80 PHE A C 1
ATOM 590 O O . PHE A 1 80 ? -11.281 -3.783 6.261 1.00 82.88 80 PHE A O 1
ATOM 597 N N . ALA A 1 81 ? -9.218 -4.342 5.594 1.00 79.12 81 ALA A N 1
ATOM 598 C CA . ALA A 1 81 ? -8.881 -5.077 6.811 1.00 79.12 81 ALA A CA 1
ATOM 599 C C . ALA A 1 81 ? -8.871 -4.169 8.059 1.00 79.12 81 ALA A C 1
ATOM 601 O O . ALA A 1 81 ? -9.373 -4.555 9.118 1.00 79.12 81 ALA A O 1
ATOM 602 N N . ALA A 1 82 ? -8.364 -2.938 7.947 1.00 78.12 82 ALA A N 1
ATOM 603 C CA . ALA A 1 82 ? -8.442 -1.964 9.036 1.00 78.12 82 ALA A CA 1
ATOM 604 C C . ALA A 1 82 ? -9.882 -1.509 9.317 1.00 78.12 82 ALA A C 1
ATOM 606 O O . ALA A 1 82 ? -10.282 -1.424 10.480 1.00 78.12 82 ALA A O 1
ATOM 607 N N . TYR A 1 83 ? -10.682 -1.271 8.276 1.00 81.62 83 TYR A N 1
ATOM 608 C CA . TYR A 1 83 ? -12.083 -0.872 8.416 1.00 81.62 83 TYR A CA 1
ATOM 609 C C . TYR A 1 83 ? -12.915 -1.939 9.144 1.00 81.62 83 TYR A C 1
ATOM 611 O O . TYR A 1 83 ? -13.623 -1.639 10.111 1.00 81.62 83 TYR A O 1
ATOM 619 N N . THR A 1 84 ? -12.789 -3.201 8.727 1.00 82.19 84 THR A N 1
ATOM 620 C CA . THR A 1 84 ? -13.483 -4.332 9.364 1.00 82.19 84 THR A CA 1
ATOM 621 C C . THR A 1 84 ? -13.043 -4.529 10.816 1.00 82.19 84 THR A C 1
ATOM 623 O O . THR A 1 84 ? -13.884 -4.775 11.684 1.00 82.19 84 THR A O 1
ATOM 626 N N . TYR A 1 85 ? -11.756 -4.328 11.120 1.00 78.31 85 TYR A N 1
ATOM 627 C CA . TYR A 1 85 ? -11.247 -4.365 12.491 1.00 78.31 85 TYR A CA 1
ATOM 628 C C . TYR A 1 85 ? -11.890 -3.294 13.383 1.00 78.31 85 TYR A C 1
ATOM 630 O O . TYR A 1 85 ? -12.391 -3.614 14.463 1.00 78.31 85 TYR A O 1
ATOM 638 N N . VAL A 1 86 ? -11.964 -2.043 12.920 1.00 80.38 86 VAL A N 1
ATOM 639 C CA . VAL A 1 86 ? -12.625 -0.958 13.664 1.00 80.38 86 VAL A CA 1
ATOM 640 C C . VAL A 1 86 ? -14.102 -1.274 13.907 1.00 80.38 86 VAL A C 1
ATOM 642 O O . VAL A 1 86 ? -14.593 -1.093 15.023 1.00 80.38 86 VAL A O 1
ATOM 645 N N . GLN A 1 87 ? -14.811 -1.790 12.898 1.00 81.69 87 GLN A N 1
ATOM 646 C CA . GLN A 1 87 ? -16.210 -2.190 13.063 1.00 81.69 87 GLN A CA 1
ATOM 647 C C . GLN A 1 87 ? -16.379 -3.298 14.111 1.00 81.69 87 GLN A C 1
ATOM 649 O O . GLN A 1 87 ? -17.285 -3.225 14.940 1.00 81.69 87 GLN A O 1
ATOM 654 N N . SER A 1 88 ? -15.494 -4.297 14.106 1.00 77.94 88 SER A N 1
ATOM 655 C CA . SER A 1 88 ? -15.540 -5.407 15.063 1.00 77.94 88 SER A CA 1
ATOM 656 C C . SER A 1 88 ? -15.337 -4.935 16.507 1.00 77.94 88 SER A C 1
ATOM 658 O O . SER A 1 88 ? -16.043 -5.382 17.411 1.00 77.94 88 SER A O 1
ATOM 660 N N . LYS A 1 89 ? -14.454 -3.949 16.715 1.00 77.62 89 LYS A N 1
ATOM 661 C CA . LYS A 1 89 ? -14.180 -3.377 18.037 1.00 77.62 89 LYS A CA 1
ATOM 662 C C . LYS A 1 89 ? -15.376 -2.588 18.570 1.00 77.62 89 LYS A C 1
ATOM 664 O O . LYS A 1 89 ? -15.754 -2.764 19.723 1.00 77.62 89 LYS A O 1
ATOM 669 N N . LYS A 1 90 ? -16.033 -1.798 17.710 1.00 78.62 90 LYS A N 1
ATOM 670 C CA . LYS A 1 90 ? -17.248 -1.050 18.080 1.00 78.62 90 LYS A CA 1
ATOM 671 C C . LYS A 1 90 ? -18.389 -1.975 18.506 1.00 78.62 90 LYS A C 1
ATOM 673 O O . LYS A 1 90 ? -19.078 -1.683 19.476 1.00 78.62 90 LYS A O 1
ATOM 678 N N . ARG A 1 91 ? -18.570 -3.109 17.817 1.00 75.69 91 ARG A N 1
ATOM 679 C CA . ARG A 1 91 ? -19.579 -4.116 18.195 1.00 75.69 91 ARG A CA 1
ATOM 680 C C . ARG A 1 91 ? -19.254 -4.782 19.534 1.00 75.69 91 ARG A C 1
ATOM 682 O O . ARG A 1 91 ? -20.161 -5.015 20.325 1.00 75.69 91 ARG A O 1
ATOM 689 N N . ALA A 1 92 ? -17.977 -5.057 19.802 1.00 76.56 92 ALA A N 1
ATOM 690 C CA . ALA A 1 92 ? -17.542 -5.630 21.075 1.00 76.56 92 ALA A CA 1
ATOM 691 C C . ALA A 1 92 ? -17.751 -4.661 22.254 1.00 76.56 92 ALA A C 1
ATOM 693 O O . ALA A 1 92 ? -18.196 -5.081 23.319 1.00 76.56 92 ALA A O 1
ATOM 694 N N . GLU A 1 93 ? -17.481 -3.369 22.058 1.00 80.06 93 GLU A N 1
ATOM 695 C CA . GLU A 1 93 ? -17.721 -2.328 23.068 1.00 80.06 93 GLU A CA 1
ATOM 696 C C . GLU A 1 93 ? -19.220 -2.109 23.319 1.00 80.06 93 GLU A C 1
ATOM 698 O O . GLU A 1 93 ? -19.632 -2.036 24.473 1.00 80.06 93 GLU A O 1
ATOM 703 N N . ALA A 1 94 ? -20.047 -2.083 22.267 1.00 79.12 94 ALA A N 1
ATOM 704 C CA . ALA A 1 94 ? -21.500 -1.978 22.408 1.00 79.12 94 ALA A CA 1
ATOM 705 C C . ALA A 1 94 ? -22.093 -3.169 23.179 1.00 79.12 94 ALA A C 1
ATOM 707 O O . ALA A 1 94 ? -22.932 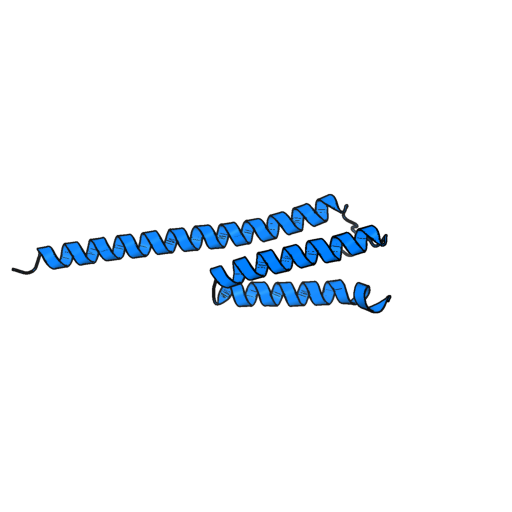-2.978 24.052 1.00 79.12 94 ALA A O 1
ATOM 708 N N . ARG A 1 95 ? -21.609 -4.391 22.918 1.00 79.81 95 ARG A N 1
ATOM 709 C CA . ARG A 1 95 ? -22.048 -5.588 23.647 1.00 79.81 95 ARG A CA 1
ATOM 710 C C . ARG A 1 95 ? -21.618 -5.588 25.116 1.00 79.81 95 ARG A C 1
ATOM 712 O O . ARG A 1 95 ? -22.370 -6.069 25.950 1.00 79.81 95 ARG A O 1
ATOM 719 N N . ARG A 1 96 ? -20.433 -5.054 25.438 1.00 77.44 96 ARG A N 1
ATOM 720 C CA . ARG A 1 96 ? -19.992 -4.906 26.835 1.00 77.44 96 ARG A CA 1
ATOM 721 C C . ARG A 1 96 ? -20.849 -3.920 27.620 1.00 77.44 96 ARG A C 1
ATOM 723 O O . ARG A 1 96 ? -21.090 -4.176 28.784 1.00 77.44 96 ARG A O 1
ATOM 730 N N . ARG A 1 97 ? -21.298 -2.827 26.994 1.00 78.81 97 ARG A N 1
ATOM 731 C CA . ARG A 1 97 ? -22.198 -1.865 27.651 1.00 78.81 97 ARG A CA 1
ATOM 732 C C . ARG A 1 97 ? -23.538 -2.500 28.009 1.00 78.81 97 ARG A C 1
ATOM 734 O O . ARG A 1 97 ? -23.973 -2.343 29.130 1.00 78.81 97 ARG A O 1
ATOM 741 N N . LEU A 1 98 ? -24.113 -3.282 27.093 1.00 80.50 98 LEU A N 1
ATOM 742 C CA . LEU A 1 98 ? -25.381 -3.974 27.345 1.00 80.50 98 LEU A CA 1
ATOM 743 C C . LEU A 1 98 ? -25.298 -4.972 28.508 1.00 80.50 98 LEU A C 1
ATOM 745 O O . LEU A 1 98 ? -26.196 -4.983 29.331 1.00 80.50 98 LEU A O 1
ATOM 749 N N . LEU A 1 99 ? -24.219 -5.761 28.606 1.00 76.00 99 LEU A N 1
ATOM 750 C CA . LEU A 1 99 ? -24.036 -6.660 29.758 1.00 76.00 99 LEU A CA 1
ATOM 751 C C . LEU A 1 99 ? -23.915 -5.895 31.084 1.00 76.00 99 LEU A C 1
ATOM 753 O O . LEU A 1 99 ? -24.405 -6.358 32.098 1.00 76.00 99 LEU A O 1
ATOM 757 N N . ASN A 1 100 ? -23.243 -4.744 31.071 1.00 75.69 100 ASN A N 1
ATOM 758 C CA . ASN A 1 100 ? -23.000 -3.973 32.286 1.00 75.69 100 ASN A CA 1
ATOM 759 C C . ASN A 1 100 ? -24.257 -3.225 32.770 1.00 75.69 100 ASN A C 1
ATOM 761 O O . ASN A 1 100 ? -24.340 -2.948 33.957 1.00 75.69 100 ASN A O 1
ATOM 765 N N . ASP A 1 101 ? -25.196 -2.911 31.866 1.00 73.88 101 ASP A N 1
ATOM 766 C CA . ASP A 1 101 ? -26.518 -2.365 32.212 1.00 73.88 101 ASP A CA 1
ATOM 767 C C . ASP A 1 101 ? -27.449 -3.472 32.760 1.00 73.88 101 ASP A C 1
ATOM 769 O O . ASP A 1 101 ? -28.182 -3.227 33.709 1.00 73.88 101 ASP A O 1
ATOM 773 N N . GLU A 1 102 ? -27.399 -4.701 32.216 1.00 72.38 102 GLU A N 1
ATOM 774 C CA . GLU A 1 102 ? -28.181 -5.841 32.745 1.00 72.38 102 GLU A CA 1
ATOM 775 C C . GLU A 1 102 ? -27.767 -6.221 34.180 1.00 72.38 102 GLU A C 1
ATOM 777 O O . GLU A 1 102 ? -28.625 -6.574 34.982 1.00 72.38 102 GLU A O 1
ATOM 782 N N . ASP A 1 103 ? -26.478 -6.112 34.521 1.00 65.94 103 ASP A N 1
ATOM 783 C CA . ASP A 1 103 ? -25.978 -6.416 35.869 1.00 65.94 103 ASP A CA 1
ATOM 784 C C . ASP A 1 103 ? -26.353 -5.336 36.921 1.00 65.94 103 ASP A C 1
ATOM 786 O O . ASP A 1 103 ? -26.397 -5.648 38.110 1.00 65.94 103 ASP A O 1
ATOM 790 N N . GLU A 1 104 ? -26.625 -4.080 36.524 1.00 61.62 104 GLU A N 1
ATOM 791 C CA . GLU A 1 104 ? -27.032 -2.994 37.448 1.00 61.62 104 GLU A CA 1
ATOM 792 C C . GLU A 1 104 ? -28.524 -3.054 37.829 1.00 61.62 104 GLU A C 1
ATOM 794 O O . GLU A 1 104 ? -28.893 -2.622 38.922 1.00 61.62 104 GLU A O 1
ATOM 799 N N . ASP A 1 105 ? -29.380 -3.618 36.971 1.00 62.12 105 ASP A N 1
ATOM 800 C CA . ASP A 1 105 ? -30.826 -3.737 37.221 1.00 62.12 105 ASP A CA 1
ATOM 801 C C . ASP A 1 105 ? -31.192 -4.921 38.152 1.00 62.12 105 ASP A C 1
ATOM 803 O O . ASP A 1 105 ? -32.325 -5.003 38.635 1.00 62.12 105 ASP A O 1
ATOM 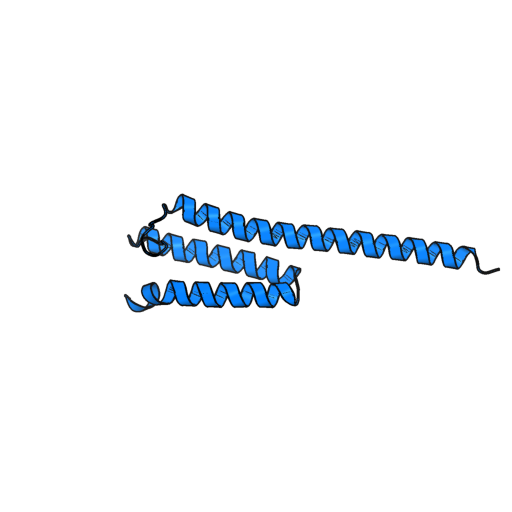807 N N . ASP A 1 106 ? -30.237 -5.819 38.429 1.00 60.94 106 ASP A N 1
ATOM 808 C CA . ASP A 1 106 ? -30.397 -7.007 39.283 1.00 60.94 106 ASP A CA 1
ATOM 809 C C . ASP A 1 106 ? -29.860 -6.820 40.727 1.00 60.94 106 ASP A C 1
ATOM 811 O O . ASP A 1 106 ? -29.982 -7.737 41.550 1.00 60.94 106 ASP A O 1
ATOM 815 N N . GLU A 1 107 ? -29.297 -5.652 41.085 1.00 55.69 107 GLU A N 1
ATOM 816 C CA . GLU A 1 107 ? -28.935 -5.329 42.479 1.00 55.69 107 GLU A CA 1
ATOM 817 C C . GLU A 1 107 ? -30.149 -4.761 43.266 1.00 55.69 107 GLU A C 1
ATOM 819 O O . GLU A 1 107 ? -30.684 -3.713 42.897 1.00 55.69 107 GLU A O 1
ATOM 824 N N . PRO A 1 108 ? -30.615 -5.439 44.343 1.00 62.22 108 PRO A N 1
ATOM 825 C CA . PRO A 1 108 ? -31.801 -5.056 45.125 1.00 62.22 108 PRO A CA 1
ATOM 826 C C . PRO A 1 108 ? -31.595 -3.910 46.130 1.00 62.22 108 PRO A C 1
ATOM 828 O O . PRO A 1 108 ? -30.475 -3.761 46.674 1.00 62.22 108 PRO A O 1
#

Secondary structure (DSSP, 8-state):
-HHHHHHHHHHHHHHHHHHHHHHHH-HHHHHHHHHHHHHHHHHHHHHHHHTT---EETTEEPPHHHHHHHHHHHHHHHHHHHHHHHHHHHHHHHHHHHHHHHHHTT--